Protein AF-A0A9E3ED32-F1 (afdb_monomer)

pLDDT: mean 79.52, std 17.18, range [36.41, 96.62]

Sequence (95 aa):
MSERHASAHRSRRGEGASPQDQLDLFVTIPGDLPTHDQQEMMERPFFSLSKQRRTEAIDYEVQNGATTISVNVTAPPEIGIATIWDCDILIWATS

Radius of gyration: 28.23 Å; Cα contacts (8 Å, |Δi|>4): 78; chains: 1; bounding box: 42×78×63 Å

Foldseek 3Di:
DDDDDDDDPPDPPDPDQDVVNVCVVVDDDDDDDDDDDCVVVVVDDQAAQDPDFAQDWDWDWDDDDPDIDIDIHHDDSVRGGHHVVVVVVVVVVPD

Solvent-accessible surface area (backbone atoms only — not comparable to full-atom values): 6516 Å² total; per-residue (Å²): 140,87,79,90,81,83,87,75,89,75,74,84,72,80,74,76,75,48,77,69,65,58,50,68,77,71,60,77,79,89,70,90,73,82,79,74,53,62,72,82,63,53,70,65,82,83,46,38,88,52,97,59,86,39,58,73,66,47,81,45,75,48,75,58,87,96,41,79,48,76,48,78,44,77,46,58,75,94,74,21,42,56,28,52,71,54,48,56,51,53,52,62,76,71,107

Nearest PDB structures (foldseek):
  1evq-assembly1_A  TM=2.968E-01  e=8.674E-01  Alicyclobacillus acidocaldarius
  7sqr-assembly1_A  TM=3.549E-01  e=4.211E+00  Pseudomonas phage 201phi2-1
  5juo-assembly1_Y  TM=3.283E-01  e=4.211E+00  Saccharomyces cerevisiae
  7sqq-assembly1_A  TM=3.549E-01  e=7.616E+00  Pseudomonas phage 201phi2-1

Structure (mmCIF, N/CA/C/O backbone):
data_AF-A0A9E3ED32-F1
#
_entry.id   AF-A0A9E3ED32-F1
#
loop_
_atom_site.group_PDB
_atom_site.id
_atom_site.type_symbol
_atom_site.label_atom_id
_atom_site.label_alt_id
_atom_site.label_comp_id
_atom_site.label_asym_id
_atom_site.label_entity_id
_atom_site.label_seq_id
_atom_site.pdbx_PDB_ins_code
_atom_site.Cartn_x
_atom_site.Cartn_y
_atom_site.Cartn_z
_atom_site.occupancy
_atom_site.B_iso_or_equiv
_atom_site.auth_seq_id
_atom_site.auth_comp_id
_atom_site.auth_asym_id
_atom_site.auth_atom_id
_atom_site.pdbx_PDB_model_num
ATOM 1 N N . MET A 1 1 ? 22.458 -64.766 -50.632 1.00 38.97 1 MET A N 1
ATOM 2 C CA . MET A 1 1 ? 23.296 -65.175 -49.482 1.00 38.97 1 MET A CA 1
ATOM 3 C C . MET A 1 1 ? 24.082 -63.935 -49.136 1.00 38.97 1 MET A C 1
ATOM 5 O O . MET A 1 1 ? 24.740 -63.438 -50.031 1.00 38.97 1 MET A O 1
ATOM 9 N N . SER A 1 2 ? 23.969 -63.240 -48.020 1.00 39.72 2 SER A N 1
ATOM 10 C CA . SER A 1 2 ? 23.789 -63.541 -46.594 1.00 39.72 2 SER A CA 1
ATOM 11 C C . SER A 1 2 ? 24.039 -62.154 -45.954 1.00 39.72 2 SER A C 1
ATOM 13 O O . SER A 1 2 ? 24.786 -61.373 -46.527 1.00 39.72 2 SER A O 1
ATOM 15 N N . GLU A 1 3 ? 23.528 -61.678 -44.835 1.00 36.41 3 GLU A N 1
ATOM 16 C CA . GLU A 1 3 ? 22.730 -62.177 -43.736 1.00 36.41 3 GLU A CA 1
ATOM 17 C C . GLU A 1 3 ? 22.239 -60.919 -42.999 1.00 36.41 3 GLU A C 1
ATOM 19 O O . GLU A 1 3 ? 22.854 -59.853 -43.042 1.00 36.41 3 GLU A O 1
ATOM 24 N N . ARG A 1 4 ? 21.090 -61.049 -42.345 1.00 53.97 4 ARG A N 1
ATOM 25 C CA . ARG A 1 4 ? 20.501 -60.051 -41.453 1.00 53.97 4 ARG A CA 1
ATOM 26 C C . ARG A 1 4 ? 21.430 -59.832 -40.262 1.00 53.97 4 ARG A C 1
ATOM 28 O O . ARG A 1 4 ? 21.836 -60.819 -39.673 1.00 53.97 4 ARG A O 1
ATOM 3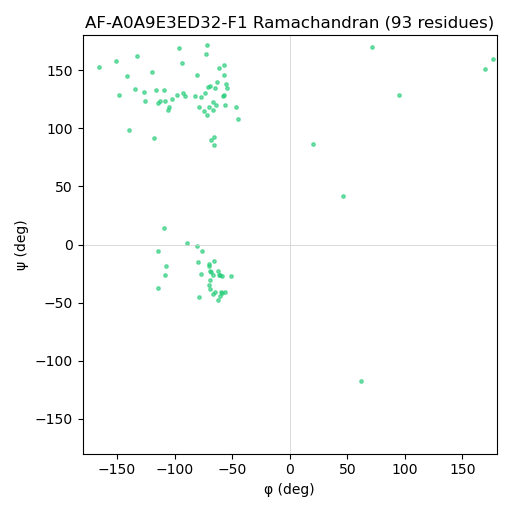5 N N . HIS A 1 5 ? 21.604 -58.599 -39.796 1.00 37.50 5 HIS A N 1
ATOM 36 C CA . HIS A 1 5 ? 21.816 -58.367 -38.366 1.00 37.50 5 HIS A CA 1
ATOM 37 C C . HIS A 1 5 ? 21.045 -57.121 -37.927 1.00 37.50 5 HIS A C 1
ATOM 39 O O . HIS A 1 5 ? 21.433 -55.980 -38.155 1.00 37.50 5 HIS A O 1
ATOM 45 N N . ALA A 1 6 ? 19.878 -57.393 -37.348 1.00 46.41 6 ALA A N 1
ATOM 46 C CA . ALA A 1 6 ? 19.152 -56.474 -36.495 1.00 46.41 6 ALA A CA 1
ATOM 47 C C . ALA A 1 6 ? 19.868 -56.336 -35.137 1.00 46.41 6 ALA A C 1
ATOM 49 O O . ALA A 1 6 ? 20.715 -57.159 -34.790 1.00 46.41 6 ALA A O 1
ATOM 50 N N . SER A 1 7 ? 19.384 -55.379 -34.339 1.00 36.91 7 SER A N 1
ATOM 51 C CA . SER A 1 7 ? 19.685 -55.131 -32.918 1.00 36.91 7 SER A CA 1
ATOM 52 C C . SER A 1 7 ? 20.790 -54.084 -32.693 1.00 36.91 7 SER A C 1
ATOM 54 O O . SER A 1 7 ? 21.856 -54.166 -33.278 1.00 36.91 7 SER A O 1
ATOM 56 N N . ALA A 1 8 ? 20.620 -53.047 -31.874 1.00 40.53 8 ALA A N 1
ATOM 57 C CA . ALA A 1 8 ? 19.702 -52.894 -30.757 1.00 40.53 8 ALA A CA 1
ATOM 58 C C . ALA A 1 8 ? 19.277 -51.427 -30.606 1.00 40.53 8 ALA A C 1
ATOM 60 O O . ALA A 1 8 ? 20.111 -50.534 -30.463 1.00 40.53 8 ALA A O 1
ATOM 61 N N . HIS A 1 9 ? 17.967 -51.190 -30.542 1.00 42.25 9 HIS A N 1
ATOM 62 C CA . HIS A 1 9 ? 17.426 -50.019 -29.866 1.00 42.25 9 HIS A CA 1
ATOM 63 C C . HIS A 1 9 ? 17.747 -50.195 -28.375 1.00 42.25 9 HIS A C 1
ATOM 65 O O . HIS A 1 9 ? 17.040 -50.896 -27.648 1.00 42.25 9 HIS A O 1
ATOM 71 N N . ARG A 1 10 ? 18.891 -49.656 -27.937 1.00 48.91 10 ARG A N 1
ATOM 72 C CA . ARG A 1 10 ? 19.286 -49.648 -26.528 1.00 48.91 10 ARG A CA 1
ATOM 73 C C . ARG A 1 10 ? 18.338 -48.705 -25.796 1.00 48.91 10 ARG A C 1
ATOM 75 O O . ARG A 1 10 ? 18.586 -47.511 -25.689 1.00 48.91 10 ARG A O 1
ATOM 82 N N . SER A 1 11 ? 17.245 -49.281 -25.308 1.00 45.88 11 SER A N 1
ATOM 83 C CA . SER A 1 11 ? 16.417 -48.732 -24.242 1.00 45.88 11 SER A CA 1
ATOM 84 C C . SER A 1 11 ? 17.343 -48.221 -23.137 1.00 45.88 11 SER A C 1
ATOM 86 O O . SER A 1 11 ? 17.950 -49.026 -22.426 1.00 45.88 11 SER A O 1
ATOM 88 N N . ARG A 1 12 ? 17.467 -46.895 -22.994 1.00 53.12 12 ARG A N 1
ATOM 89 C CA . ARG A 1 12 ? 18.045 -46.266 -21.800 1.00 53.12 12 ARG A CA 1
ATOM 90 C C . ARG A 1 12 ? 17.104 -46.566 -20.632 1.00 53.12 12 ARG A C 1
ATOM 92 O O . ARG A 1 12 ? 16.163 -45.832 -20.363 1.00 53.12 12 ARG A O 1
ATOM 99 N N . ARG A 1 13 ? 17.298 -47.729 -20.006 1.00 47.75 13 ARG A N 1
ATOM 100 C CA . ARG A 1 13 ? 16.692 -48.073 -18.719 1.00 47.75 13 ARG A CA 1
ATOM 101 C C . ARG A 1 13 ? 17.357 -47.210 -17.653 1.00 47.75 13 ARG A C 1
ATOM 103 O O . ARG A 1 13 ? 18.557 -47.343 -17.459 1.00 47.75 13 ARG A O 1
ATOM 110 N N . GLY A 1 14 ? 16.535 -46.381 -17.012 1.00 52.06 14 GLY A N 1
ATOM 111 C CA . GLY A 1 14 ? 16.709 -45.755 -15.700 1.00 52.06 14 GLY A CA 1
ATOM 112 C C . GLY A 1 14 ? 18.128 -45.679 -15.147 1.00 52.06 14 GLY A C 1
ATOM 113 O O . GLY A 1 14 ? 18.512 -46.513 -14.332 1.00 52.06 14 GLY A O 1
ATOM 114 N N . GLU A 1 15 ? 18.851 -44.628 -15.515 1.00 53.22 15 GLU A N 1
ATOM 115 C CA . GLU A 1 15 ? 19.787 -44.004 -14.584 1.00 53.22 15 GLU A CA 1
ATOM 116 C C . GLU A 1 15 ? 18.929 -43.139 -13.661 1.00 53.22 15 GLU A C 1
ATOM 118 O O . GLU A 1 15 ? 18.170 -42.289 -14.127 1.00 53.22 15 GLU A O 1
ATOM 123 N N . GLY A 1 16 ? 18.940 -43.444 -12.361 1.00 59.47 16 GLY A N 1
ATOM 124 C CA . GLY A 1 16 ? 18.288 -42.593 -11.374 1.00 59.47 16 GLY A CA 1
ATOM 125 C C . GLY A 1 16 ? 18.884 -41.201 -11.506 1.00 59.47 16 GLY A C 1
ATOM 126 O O . GLY A 1 16 ? 20.101 -41.071 -11.400 1.00 59.47 16 GLY A O 1
ATOM 127 N N . ALA A 1 17 ? 18.036 -40.213 -11.802 1.00 64.25 17 ALA A N 1
ATOM 128 C CA . ALA A 1 17 ? 18.447 -38.828 -11.966 1.00 64.25 17 ALA A CA 1
ATOM 129 C C . ALA A 1 17 ? 19.357 -38.452 -10.795 1.00 64.25 17 ALA A C 1
ATOM 131 O O . ALA A 1 17 ? 18.959 -38.551 -9.628 1.00 64.25 17 ALA A O 1
ATOM 132 N N . SER A 1 18 ? 20.603 -38.098 -11.106 1.00 73.06 18 SER A N 1
ATOM 133 C CA . SER A 1 18 ? 21.485 -37.549 -10.091 1.00 73.06 18 SER A CA 1
ATOM 134 C C . SER A 1 18 ? 20.847 -36.250 -9.586 1.00 73.06 18 SER A C 1
ATOM 136 O O . SER A 1 18 ? 20.129 -35.587 -10.340 1.00 73.06 18 SER A O 1
ATOM 138 N N . PRO A 1 19 ? 21.086 -35.829 -8.334 1.00 70.50 19 PRO A N 1
ATOM 139 C CA . PRO A 1 19 ? 20.588 -34.541 -7.858 1.00 70.50 19 PRO A CA 1
ATOM 140 C C . PRO A 1 19 ? 20.950 -33.380 -8.796 1.00 70.50 19 PRO A C 1
ATOM 142 O O . PRO A 1 19 ? 20.204 -32.414 -8.861 1.00 70.50 19 PRO A O 1
ATOM 145 N N . GLN A 1 20 ? 22.051 -33.493 -9.554 1.00 73.38 20 GLN A N 1
ATOM 146 C CA . GLN A 1 20 ? 22.464 -32.519 -10.566 1.00 73.38 20 GLN A CA 1
ATOM 147 C C . GLN A 1 20 ? 21.537 -32.485 -11.791 1.00 73.38 20 GLN A C 1
ATOM 149 O O . GLN A 1 20 ? 21.227 -31.394 -12.258 1.00 73.38 20 GLN A O 1
ATOM 154 N N . ASP A 1 21 ? 21.028 -33.629 -12.258 1.00 75.25 21 ASP A N 1
ATOM 155 C CA . ASP A 1 21 ? 20.073 -33.686 -13.379 1.00 75.25 21 ASP A CA 1
ATOM 156 C C . ASP A 1 21 ? 18.718 -33.050 -13.015 1.00 75.25 21 ASP A C 1
ATOM 158 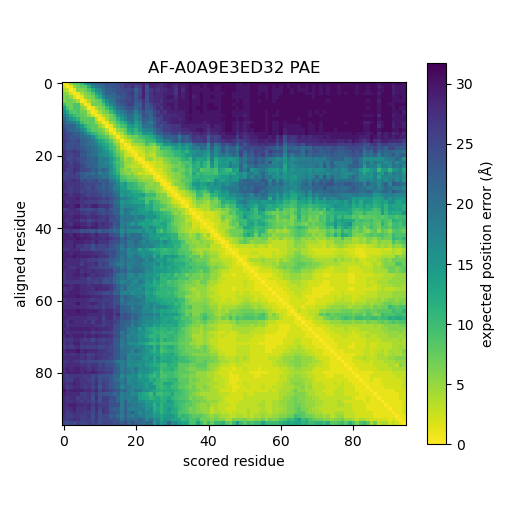O O . ASP A 1 21 ? 18.002 -32.552 -13.878 1.00 75.25 21 ASP A O 1
ATOM 162 N N . GLN A 1 22 ? 18.357 -33.031 -11.725 1.00 82.12 22 GLN A N 1
ATOM 163 C CA . GLN A 1 22 ? 17.141 -32.371 -11.237 1.00 82.12 22 GLN A CA 1
ATOM 164 C C . GLN A 1 22 ? 17.290 -30.842 -11.155 1.00 82.12 22 GLN A C 1
ATOM 166 O O . GLN A 1 22 ? 16.292 -30.127 -11.241 1.00 82.12 22 GLN A O 1
ATOM 171 N N . LEU A 1 23 ? 18.516 -30.324 -11.005 1.00 81.00 23 LEU A N 1
ATOM 172 C CA . LEU A 1 23 ? 18.768 -28.879 -10.952 1.00 81.00 23 LEU A CA 1
ATOM 173 C C . LEU A 1 23 ? 18.531 -28.190 -12.299 1.00 81.00 23 LEU A C 1
ATOM 175 O O . LEU A 1 23 ? 18.218 -27.002 -12.319 1.00 81.00 23 LEU A O 1
ATOM 179 N N . ASP A 1 24 ? 18.594 -28.943 -13.398 1.00 79.12 24 ASP A N 1
ATOM 180 C CA . ASP A 1 24 ? 18.297 -28.454 -14.749 1.00 79.12 24 ASP A CA 1
ATOM 181 C C . ASP A 1 24 ? 16.815 -28.051 -14.916 1.00 79.12 24 ASP A C 1
ATOM 183 O O . ASP A 1 24 ? 16.454 -27.332 -15.840 1.00 79.12 24 ASP A O 1
ATOM 187 N N . LEU A 1 25 ? 15.937 -28.445 -13.982 1.00 80.12 25 LEU A N 1
ATOM 188 C CA . LEU A 1 25 ? 14.540 -27.987 -13.913 1.00 80.12 25 LEU A CA 1
ATOM 189 C C . LEU A 1 25 ? 14.386 -26.590 -13.287 1.00 80.12 25 LEU A C 1
ATOM 191 O O . LEU A 1 25 ? 13.316 -25.993 -13.391 1.00 80.12 25 LEU A O 1
ATOM 195 N N . PHE A 1 26 ? 15.424 -26.081 -12.619 1.00 84.00 26 PHE A N 1
ATOM 196 C CA . PHE A 1 26 ? 15.422 -24.783 -11.932 1.00 84.00 26 PHE A CA 1
ATOM 197 C C . PHE A 1 26 ? 16.286 -23.739 -12.646 1.00 84.00 26 PHE A C 1
ATOM 199 O O . PHE A 1 26 ? 16.601 -22.695 -12.072 1.00 84.00 26 PHE A O 1
ATOM 206 N N . VAL A 1 27 ? 16.682 -24.003 -13.893 1.00 81.12 27 VAL A N 1
ATOM 207 C CA . VAL A 1 27 ? 17.395 -23.015 -14.702 1.00 81.12 27 VAL A CA 1
ATOM 208 C C . VAL A 1 27 ? 16.406 -21.981 -15.228 1.00 81.12 27 VAL A C 1
ATOM 210 O O . VAL A 1 27 ? 15.384 -22.306 -15.835 1.00 81.12 27 VAL A O 1
ATOM 213 N N . THR A 1 28 ? 16.701 -20.708 -14.983 1.00 80.06 28 THR A N 1
ATOM 214 C CA . THR A 1 28 ? 15.927 -19.609 -15.557 1.00 80.06 28 THR A CA 1
ATOM 215 C C . THR A 1 28 ? 16.099 -19.615 -17.071 1.00 80.06 28 THR A C 1
ATOM 217 O O . THR A 1 28 ? 17.220 -19.724 -17.570 1.00 80.06 28 THR A O 1
ATOM 220 N N . ILE A 1 29 ? 15.000 -19.460 -17.809 1.00 79.38 29 ILE A N 1
ATOM 221 C CA . ILE A 1 29 ? 15.055 -19.268 -19.259 1.00 79.38 29 ILE A CA 1
ATOM 222 C C . ILE A 1 29 ? 15.782 -17.938 -19.522 1.00 79.38 29 ILE A C 1
ATOM 224 O O . ILE A 1 29 ? 15.306 -16.900 -19.057 1.00 79.38 29 ILE A O 1
ATOM 228 N N . PRO A 1 30 ? 16.919 -17.924 -20.241 1.00 76.75 30 PRO A N 1
ATOM 229 C CA . PRO A 1 30 ? 17.585 -16.679 -20.595 1.00 76.75 30 PRO A CA 1
ATOM 230 C C . PRO A 1 30 ? 16.692 -15.893 -21.560 1.00 76.75 30 PRO A C 1
ATOM 232 O O . PRO A 1 30 ? 16.338 -16.395 -22.627 1.00 76.75 30 PRO A O 1
ATOM 235 N N . GLY A 1 31 ? 16.329 -14.667 -21.198 1.00 78.88 31 GLY A N 1
ATOM 236 C CA . GLY A 1 31 ? 15.482 -13.814 -22.023 1.00 78.88 31 GLY A CA 1
ATOM 237 C C . GLY A 1 31 ? 15.156 -12.496 -21.336 1.00 78.88 31 GLY A C 1
ATOM 238 O O . GLY A 1 31 ? 15.284 -12.374 -20.119 1.00 78.88 31 GLY A O 1
ATOM 239 N N . ASP A 1 32 ? 14.757 -11.511 -22.135 1.00 77.56 32 ASP A N 1
ATOM 240 C CA . ASP A 1 32 ? 14.182 -10.269 -21.628 1.00 77.56 32 ASP A CA 1
ATOM 241 C C . ASP A 1 32 ? 12.780 -10.584 -21.092 1.00 77.56 32 ASP A C 1
ATOM 243 O O . ASP A 1 32 ? 11.898 -10.991 -21.854 1.00 77.56 32 ASP A O 1
ATOM 247 N N . LEU A 1 33 ? 12.595 -10.499 -19.772 1.00 74.94 33 LEU A N 1
ATOM 248 C CA . LEU A 1 33 ? 11.267 -10.616 -19.183 1.00 74.94 33 LEU A CA 1
ATOM 249 C C . LEU A 1 33 ? 10.590 -9.250 -19.288 1.00 74.94 33 LEU A C 1
ATOM 251 O O . LEU A 1 33 ? 11.175 -8.265 -18.834 1.00 74.94 33 LEU A O 1
ATOM 255 N N . PRO A 1 34 ? 9.368 -9.168 -19.839 1.00 74.56 34 PRO A N 1
ATOM 256 C CA . PRO A 1 34 ? 8.640 -7.913 -19.836 1.00 74.56 34 PRO A CA 1
ATOM 257 C C . PRO A 1 34 ? 8.473 -7.442 -18.388 1.00 74.56 34 PRO A C 1
ATOM 259 O O . PRO A 1 34 ? 8.014 -8.195 -17.528 1.00 74.56 34 PRO A O 1
ATOM 262 N N . THR A 1 35 ? 8.859 -6.198 -18.106 1.00 78.62 35 THR A N 1
ATOM 263 C CA . THR A 1 35 ? 8.510 -5.558 -16.839 1.00 78.62 35 THR A CA 1
ATOM 264 C C . THR A 1 35 ? 7.003 -5.362 -16.827 1.00 78.62 35 THR A C 1
ATOM 266 O O . THR A 1 35 ? 6.477 -4.635 -17.673 1.00 78.62 35 THR A O 1
ATOM 269 N N . HIS A 1 36 ? 6.323 -6.028 -15.897 1.00 78.06 36 HIS A N 1
ATOM 270 C CA . HIS A 1 36 ? 4.910 -5.783 -15.646 1.00 78.06 36 HIS A CA 1
ATOM 271 C C . HIS A 1 36 ? 4.699 -4.309 -15.297 1.00 78.06 36 HIS A C 1
ATOM 273 O O . HIS A 1 36 ? 5.573 -3.667 -14.706 1.00 78.06 36 HIS A O 1
ATOM 279 N N . ASP A 1 37 ? 3.562 -3.757 -15.711 1.00 75.69 37 ASP A N 1
ATOM 280 C CA . ASP A 1 37 ? 3.249 -2.382 -15.361 1.00 75.69 37 ASP A CA 1
ATOM 281 C C . ASP A 1 37 ? 2.865 -2.266 -13.873 1.00 75.69 37 ASP A C 1
ATOM 283 O O . ASP A 1 37 ? 2.562 -3.245 -13.184 1.00 75.69 37 ASP A O 1
ATOM 287 N N . GLN A 1 38 ? 2.887 -1.038 -13.354 1.00 70.06 38 GLN A N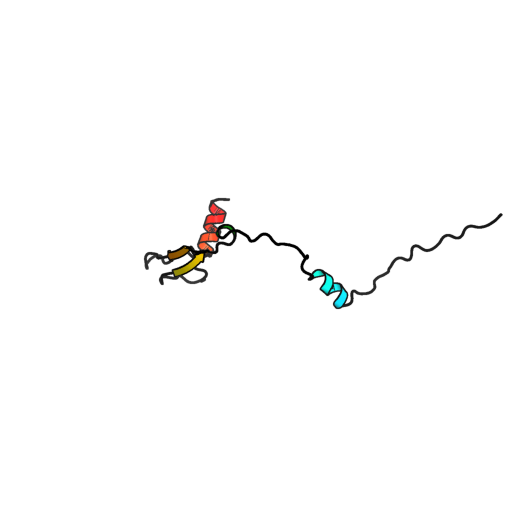 1
ATOM 288 C CA . GLN A 1 38 ? 2.637 -0.777 -11.931 1.00 70.06 38 GLN A CA 1
ATOM 289 C C . GLN A 1 38 ? 1.240 -1.224 -11.477 1.00 70.06 38 GLN A C 1
ATOM 291 O O . GLN A 1 38 ? 1.015 -1.465 -10.288 1.00 70.06 38 GLN A O 1
ATOM 296 N N . GLN A 1 39 ? 0.285 -1.268 -12.411 1.00 69.50 39 GLN A N 1
ATOM 297 C CA . GLN A 1 39 ? -1.098 -1.624 -12.135 1.00 69.50 39 GLN A CA 1
ATOM 298 C C . GLN A 1 39 ? -1.241 -3.142 -12.003 1.00 69.50 39 GLN A C 1
ATOM 300 O O . GLN A 1 39 ? -1.848 -3.598 -11.034 1.00 69.50 39 GLN A O 1
ATOM 305 N N . GLU A 1 40 ? -0.641 -3.913 -12.913 1.00 71.19 40 GLU A N 1
ATOM 306 C CA . GLU A 1 40 ? -0.566 -5.374 -12.833 1.00 71.19 40 GLU A CA 1
ATOM 307 C C . GLU A 1 40 ? 0.156 -5.831 -11.567 1.00 71.19 40 GLU A C 1
ATOM 309 O O . GLU A 1 40 ? -0.289 -6.764 -10.900 1.00 71.19 40 GLU A O 1
ATOM 314 N N . MET A 1 41 ? 1.242 -5.151 -11.199 1.00 75.31 41 MET A N 1
ATOM 315 C CA . MET A 1 41 ? 2.007 -5.488 -9.998 1.00 75.31 41 MET A CA 1
ATOM 316 C C . MET A 1 41 ? 1.334 -5.043 -8.691 1.00 75.31 41 MET A C 1
ATOM 318 O O . MET A 1 41 ? 1.842 -5.363 -7.616 1.00 75.31 41 MET A O 1
ATOM 322 N N . MET A 1 42 ? 0.215 -4.307 -8.755 1.00 73.69 42 MET A N 1
ATOM 323 C CA . MET A 1 42 ? -0.394 -3.643 -7.595 1.00 73.69 42 MET A CA 1
ATOM 324 C C . MET A 1 42 ? 0.653 -2.887 -6.753 1.00 73.69 42 MET A C 1
ATOM 326 O O . MET A 1 42 ? 0.637 -2.931 -5.524 1.00 73.69 42 MET A O 1
ATOM 330 N N . GLU A 1 43 ? 1.583 -2.187 -7.416 1.00 77.69 43 GLU A N 1
ATOM 331 C CA . GLU A 1 43 ? 2.742 -1.550 -6.763 1.00 77.69 43 GLU A CA 1
ATOM 332 C C . GLU A 1 43 ? 2.349 -0.472 -5.750 1.00 77.69 43 GLU A C 1
ATOM 334 O O . GLU A 1 43 ? 3.124 -0.133 -4.854 1.00 77.69 43 GLU A O 1
ATOM 339 N N . ARG A 1 44 ? 1.144 0.086 -5.895 1.00 84.38 44 ARG A N 1
ATOM 340 C CA . ARG A 1 44 ? 0.630 1.132 -5.016 1.00 84.38 44 ARG A CA 1
ATOM 341 C C . ARG A 1 44 ? -0.281 0.516 -3.958 1.00 84.38 44 ARG A C 1
ATOM 343 O O . ARG A 1 44 ? -1.221 -0.202 -4.306 1.00 84.38 44 ARG A O 1
ATOM 350 N N . PRO A 1 45 ? -0.057 0.816 -2.671 1.00 84.38 45 PRO A N 1
ATOM 351 C CA . PRO A 1 45 ? -0.858 0.239 -1.609 1.00 84.38 45 PRO A CA 1
ATOM 352 C C . PRO A 1 45 ? -2.241 0.894 -1.581 1.00 84.38 45 PRO A C 1
ATOM 354 O O . PRO A 1 45 ? -2.360 2.078 -1.287 1.00 84.38 45 PRO A O 1
ATOM 357 N N . PHE A 1 46 ? -3.286 0.114 -1.859 1.00 86.88 46 PHE A N 1
ATOM 358 C CA . PHE A 1 46 ? -4.690 0.502 -1.642 1.00 86.88 46 PHE A CA 1
ATOM 359 C C . PHE A 1 46 ? -5.324 -0.254 -0.471 1.00 86.88 46 PHE A C 1
ATOM 361 O O . PHE A 1 46 ? -6.239 0.248 0.179 1.00 86.88 46 PHE A O 1
ATOM 368 N N . PHE A 1 47 ? -4.797 -1.444 -0.181 1.00 90.69 47 PHE A N 1
ATOM 369 C CA . PHE A 1 47 ? -5.257 -2.327 0.879 1.00 90.69 47 PHE A CA 1
ATOM 370 C C . PHE A 1 47 ? -4.141 -2.576 1.890 1.00 90.69 47 PHE A C 1
ATOM 372 O O . PHE A 1 47 ? -2.957 -2.627 1.552 1.00 90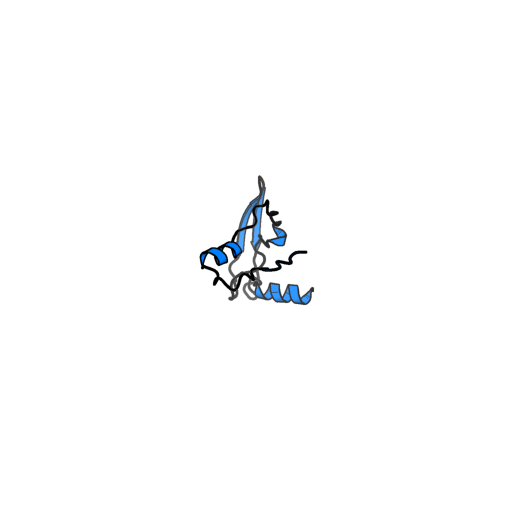.69 47 PHE A O 1
ATOM 379 N N . SER A 1 48 ? -4.515 -2.774 3.148 1.00 91.19 48 SER A N 1
ATOM 380 C CA . SER A 1 48 ? -3.593 -3.212 4.182 1.00 91.19 48 SER A CA 1
ATOM 381 C C . SER A 1 48 ? -3.238 -4.690 4.005 1.00 91.19 48 SER A C 1
ATOM 383 O O . SER A 1 48 ? -4.114 -5.548 3.905 1.00 91.19 48 SER A O 1
ATOM 385 N N . LEU A 1 49 ? -1.942 -5.005 4.028 1.00 89.31 49 LEU A N 1
ATOM 386 C CA . LEU A 1 49 ? -1.446 -6.386 3.963 1.00 89.31 49 LEU A CA 1
ATOM 387 C C . LEU A 1 49 ? -1.507 -7.118 5.319 1.00 89.31 49 LEU A C 1
ATOM 389 O O . LEU A 1 49 ? -1.126 -8.286 5.414 1.00 89.31 49 LEU A O 1
ATOM 393 N N . SER A 1 50 ? -1.960 -6.460 6.391 1.00 86.25 50 SER A N 1
ATOM 394 C CA . SER A 1 50 ? -2.101 -7.102 7.697 1.00 86.25 50 SER A CA 1
ATOM 395 C C . SER A 1 50 ? -3.384 -7.924 7.790 1.00 86.25 50 SER A C 1
ATOM 397 O O . SER A 1 50 ? -4.438 -7.545 7.293 1.00 86.25 50 SER A O 1
ATOM 399 N N . LYS A 1 51 ? -3.317 -9.038 8.528 1.00 86.19 51 LYS A N 1
ATOM 400 C CA . LYS A 1 51 ? -4.513 -9.813 8.907 1.00 86.19 51 LYS A CA 1
ATOM 401 C C . LYS A 1 51 ? -5.409 -9.078 9.904 1.00 86.19 51 LYS A C 1
ATOM 403 O O . LYS A 1 51 ? -6.579 -9.406 10.039 1.00 86.19 51 LYS A O 1
ATOM 408 N N . GLN A 1 52 ? -4.837 -8.146 10.659 1.00 89.56 52 GLN A N 1
ATOM 409 C CA . GLN A 1 52 ? -5.564 -7.337 11.625 1.00 89.56 52 GLN A CA 1
ATOM 410 C C . GLN A 1 52 ? -6.002 -6.022 10.996 1.00 89.56 52 GLN A C 1
ATOM 412 O O . GLN A 1 52 ? -5.371 -5.531 10.058 1.00 89.56 52 GLN A O 1
ATOM 417 N N . ARG A 1 53 ? -7.056 -5.434 11.567 1.00 90.19 53 ARG A N 1
ATOM 418 C CA . ARG A 1 53 ? -7.498 -4.092 11.208 1.00 90.19 53 ARG A CA 1
ATOM 419 C C . ARG A 1 53 ? -6.355 -3.097 11.409 1.00 90.19 53 ARG A C 1
ATOM 421 O O . ARG A 1 53 ? -5.814 -2.985 12.508 1.00 90.19 53 ARG A O 1
ATOM 428 N N . ARG A 1 54 ? -6.079 -2.311 10.372 1.00 94.12 54 ARG A N 1
ATOM 429 C CA . ARG A 1 54 ? -5.178 -1.162 10.424 1.00 94.12 54 ARG A CA 1
ATOM 430 C C . ARG A 1 54 ? -5.994 0.128 10.499 1.00 94.12 54 ARG A C 1
ATOM 432 O O . ARG A 1 54 ? -6.849 0.361 9.654 1.00 94.12 54 ARG A O 1
ATOM 439 N N . THR A 1 55 ? -5.739 0.964 11.498 1.00 94.94 55 THR A N 1
ATOM 440 C CA . THR A 1 55 ? -6.307 2.326 11.598 1.00 94.94 55 THR A CA 1
ATOM 441 C C . THR A 1 55 ? -5.270 3.409 11.318 1.00 94.94 55 THR A C 1
ATOM 443 O O . THR A 1 55 ? -5.626 4.547 11.043 1.00 94.94 55 THR A O 1
ATOM 446 N N . GLU A 1 56 ? -3.987 3.061 11.397 1.00 95.00 56 GLU A N 1
ATOM 447 C CA . GLU A 1 56 ? -2.882 3.937 11.023 1.00 95.00 56 GLU A CA 1
ATOM 448 C C . GLU A 1 56 ? -2.860 4.142 9.505 1.00 95.00 56 GLU A C 1
ATOM 450 O O . GLU A 1 56 ? -2.992 3.178 8.745 1.00 95.00 56 GLU A O 1
ATOM 455 N N . ALA A 1 57 ? -2.658 5.385 9.067 1.00 95.00 57 ALA A N 1
ATOM 456 C CA . ALA A 1 57 ? -2.553 5.715 7.652 1.00 95.00 57 ALA A CA 1
ATOM 457 C C . ALA A 1 57 ? -1.434 4.918 6.959 1.00 95.00 57 ALA A C 1
ATOM 459 O O . ALA A 1 57 ? -0.476 4.461 7.593 1.00 95.00 57 ALA A O 1
ATOM 460 N N . ILE A 1 58 ? -1.569 4.724 5.651 1.00 93.94 58 ILE A N 1
ATOM 461 C CA . ILE A 1 58 ? -0.469 4.261 4.804 1.00 93.94 58 ILE A CA 1
ATOM 462 C C . ILE A 1 58 ? 0.004 5.466 4.005 1.00 93.94 58 ILE A C 1
ATOM 464 O O . ILE A 1 58 ? -0.749 5.990 3.187 1.00 93.94 58 ILE A O 1
ATOM 468 N N . ASP A 1 59 ? 1.245 5.873 4.246 1.00 94.06 59 ASP A N 1
ATOM 469 C CA . ASP A 1 59 ? 1.940 6.885 3.463 1.00 94.06 59 ASP A CA 1
ATOM 470 C C . ASP A 1 59 ? 2.954 6.184 2.566 1.00 94.06 59 ASP A C 1
ATOM 472 O O . ASP A 1 59 ? 3.856 5.491 3.040 1.00 94.06 59 ASP A O 1
ATOM 476 N N . TYR A 1 60 ? 2.774 6.327 1.260 1.00 91.81 60 TYR A N 1
ATOM 477 C CA . TYR A 1 60 ? 3.629 5.720 0.253 1.00 91.81 60 TYR A CA 1
ATOM 478 C C . TYR A 1 60 ? 4.129 6.789 -0.706 1.00 91.81 60 TYR A C 1
ATOM 480 O O . TYR A 1 60 ? 3.348 7.581 -1.226 1.00 91.81 60 TYR A O 1
ATOM 488 N N . GLU A 1 61 ? 5.430 6.794 -0.964 1.00 92.56 61 GLU A N 1
ATOM 489 C CA . GLU A 1 61 ? 6.055 7.690 -1.925 1.00 92.56 61 GLU A CA 1
ATOM 490 C C . GLU A 1 61 ? 7.027 6.903 -2.798 1.00 92.56 61 GLU A C 1
ATOM 492 O O . GLU A 1 61 ? 7.818 6.099 -2.301 1.00 92.56 61 GLU A O 1
ATOM 497 N N . VAL A 1 62 ? 6.966 7.133 -4.107 1.00 90.38 62 VAL A N 1
ATOM 498 C CA . VAL A 1 62 ? 7.858 6.502 -5.078 1.00 90.38 62 VAL A CA 1
ATOM 499 C C . VAL A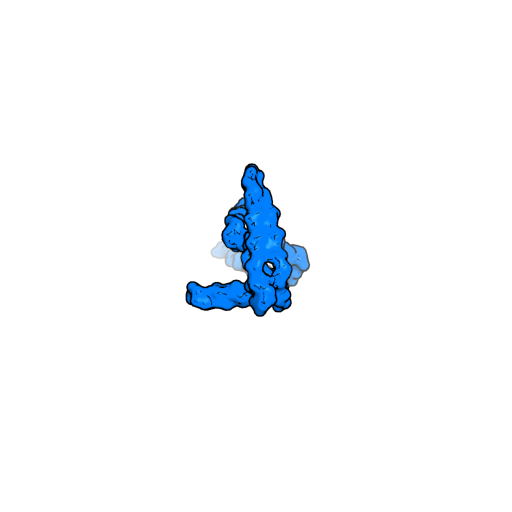 1 62 ? 8.253 7.491 -6.164 1.00 90.38 62 VAL A C 1
ATOM 501 O O . VAL A 1 62 ? 7.459 8.333 -6.587 1.00 90.38 62 VAL A O 1
ATOM 504 N N . GLN A 1 63 ? 9.490 7.381 -6.640 1.00 90.06 63 GLN A N 1
ATOM 505 C CA . GLN A 1 63 ? 9.961 8.124 -7.803 1.00 90.06 63 GLN A CA 1
ATOM 506 C C . GLN A 1 63 ? 9.740 7.312 -9.079 1.00 90.06 63 GLN A C 1
ATOM 508 O O . GLN A 1 63 ? 10.175 6.169 -9.184 1.00 90.06 63 GLN A O 1
ATOM 513 N N . ASN A 1 64 ? 9.092 7.925 -10.063 1.00 84.88 64 ASN A N 1
ATOM 514 C CA . ASN A 1 64 ? 8.924 7.411 -11.413 1.00 84.88 64 ASN A CA 1
ATOM 515 C C . ASN A 1 64 ? 9.601 8.373 -12.399 1.00 84.88 64 ASN A C 1
ATOM 517 O O . ASN A 1 64 ? 9.025 9.378 -12.828 1.00 84.88 64 ASN A O 1
ATOM 521 N N . GLY A 1 65 ? 10.872 8.101 -12.700 1.00 87.19 65 GLY A N 1
ATOM 522 C CA . GLY A 1 65 ? 11.716 8.995 -13.488 1.00 87.19 65 GLY A CA 1
ATOM 523 C C . GLY A 1 65 ? 11.897 10.348 -12.798 1.00 87.19 65 GLY A C 1
ATOM 524 O O . GLY A 1 65 ? 12.449 10.425 -11.706 1.00 87.19 65 GLY A O 1
ATOM 525 N N . ALA A 1 66 ? 11.426 11.420 -13.438 1.00 91.88 66 ALA A N 1
ATOM 526 C CA . ALA A 1 66 ? 11.476 12.779 -12.890 1.00 91.88 66 ALA A CA 1
ATOM 527 C C . ALA A 1 66 ? 10.240 13.155 -12.049 1.00 91.88 66 ALA A C 1
ATOM 529 O O . ALA A 1 66 ? 10.130 14.292 -11.589 1.00 91.88 66 ALA A O 1
ATOM 530 N N . THR A 1 67 ? 9.282 12.241 -11.879 1.00 90.44 67 THR A N 1
ATOM 531 C CA . THR A 1 67 ? 8.026 12.493 -11.166 1.00 90.44 67 THR A CA 1
ATOM 532 C C . THR A 1 67 ? 8.008 11.750 -9.836 1.00 90.44 67 THR A C 1
ATOM 534 O O . THR A 1 67 ? 8.277 10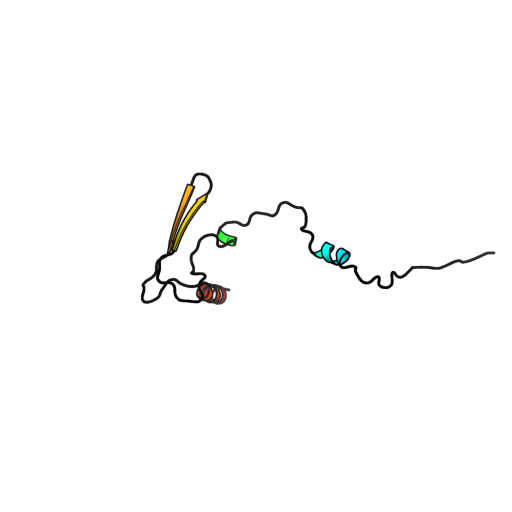.556 -9.793 1.00 90.44 67 THR A O 1
ATOM 537 N N . THR A 1 68 ? 7.632 12.432 -8.757 1.00 91.81 68 THR A N 1
ATOM 538 C CA . THR A 1 68 ? 7.310 11.786 -7.478 1.00 91.81 68 THR A CA 1
ATOM 539 C C . THR A 1 68 ? 5.815 11.503 -7.419 1.00 91.81 68 THR A C 1
ATOM 541 O O . THR A 1 68 ? 5.000 12.388 -7.685 1.00 91.81 68 THR A O 1
ATOM 544 N N . ILE A 1 69 ? 5.453 10.273 -7.069 1.00 89.75 69 ILE A N 1
ATOM 545 C CA . ILE A 1 69 ? 4.078 9.862 -6.796 1.00 89.75 69 ILE A CA 1
ATOM 546 C C . ILE A 1 69 ? 3.958 9.644 -5.294 1.00 89.75 69 ILE A C 1
ATOM 548 O O . ILE A 1 69 ? 4.671 8.812 -4.739 1.00 89.75 69 ILE A O 1
ATOM 552 N N . SER A 1 70 ? 3.019 10.345 -4.667 1.00 92.50 70 SER A N 1
ATOM 553 C CA . SER A 1 70 ? 2.681 10.169 -3.256 1.00 92.50 70 SER A CA 1
ATOM 554 C C . SER A 1 70 ? 1.243 9.662 -3.137 1.00 92.50 70 SER A C 1
ATOM 556 O O . SER A 1 70 ? 0.335 10.183 -3.787 1.00 92.50 70 SER A O 1
ATOM 558 N N . VAL A 1 71 ? 1.034 8.637 -2.315 1.00 91.88 71 VAL A N 1
ATOM 559 C CA . VAL A 1 71 ? -0.261 8.014 -2.029 1.00 91.88 71 VAL A CA 1
ATOM 560 C C . VAL A 1 71 ? -0.457 8.011 -0.520 1.00 91.88 71 VAL A C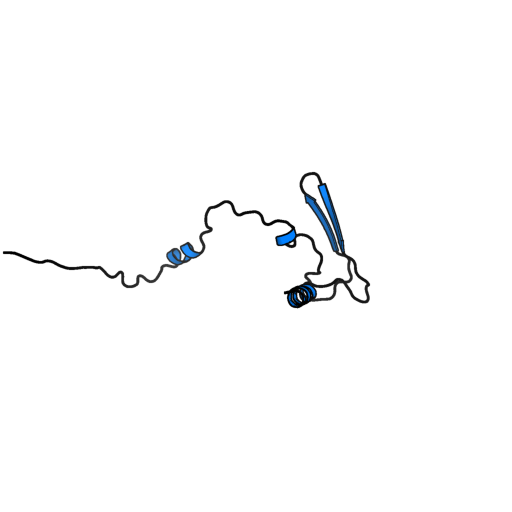 1
ATOM 562 O O . VAL A 1 71 ? 0.360 7.464 0.215 1.00 91.88 71 VAL A O 1
ATOM 565 N N . ASN A 1 72 ? -1.557 8.609 -0.071 1.00 94.62 72 ASN A N 1
ATOM 566 C CA . ASN A 1 72 ? -2.006 8.549 1.313 1.00 94.62 72 ASN A CA 1
ATOM 567 C C . ASN A 1 72 ? -3.314 7.756 1.366 1.00 94.62 72 ASN A C 1
ATOM 569 O O . ASN A 1 72 ? -4.282 8.105 0.687 1.00 94.62 72 ASN A O 1
ATOM 573 N N . VAL A 1 73 ? -3.335 6.691 2.165 1.00 94.25 73 VAL A N 1
ATOM 574 C CA . VAL A 1 73 ? -4.527 5.868 2.390 1.00 94.25 73 VAL A CA 1
ATOM 575 C C . VAL A 1 73 ? -4.954 6.001 3.838 1.00 94.25 73 VAL A C 1
ATOM 577 O O . VAL A 1 73 ? -4.202 5.684 4.762 1.00 94.25 73 VAL A O 1
ATOM 580 N N . THR A 1 74 ? -6.189 6.448 4.030 1.00 95.25 74 THR A N 1
ATOM 581 C CA . THR A 1 74 ? -6.817 6.623 5.338 1.00 95.25 74 THR A CA 1
ATOM 582 C C . THR A 1 74 ? -8.215 6.025 5.332 1.00 95.25 74 THR A C 1
ATOM 584 O O . THR A 1 74 ? -8.804 5.770 4.282 1.00 95.25 74 THR A O 1
ATOM 587 N N . ALA A 1 75 ? -8.745 5.778 6.525 1.00 95.06 75 ALA A N 1
ATOM 588 C CA . ALA A 1 75 ? -10.101 5.296 6.713 1.00 95.06 75 ALA A CA 1
ATOM 589 C C . ALA A 1 75 ? -10.648 5.775 8.065 1.00 95.06 75 ALA A C 1
ATOM 591 O O . ALA A 1 75 ? -9.856 6.068 8.969 1.00 95.06 75 ALA A O 1
ATOM 592 N N . PRO A 1 76 ? -11.982 5.823 8.240 1.00 96.12 76 PRO A N 1
ATOM 593 C CA . PRO A 1 76 ? -12.584 6.078 9.543 1.00 96.12 76 PRO A CA 1
ATOM 594 C C . PRO A 1 76 ? -12.069 5.074 10.586 1.00 96.12 76 PRO A C 1
ATOM 596 O O . PRO A 1 76 ? -12.029 3.875 10.291 1.00 96.12 76 PRO A O 1
ATOM 599 N N . PRO A 1 77 ? -11.687 5.502 11.801 1.00 93.19 77 PRO A N 1
ATOM 600 C CA . PRO A 1 77 ? -11.123 4.606 12.813 1.00 93.19 77 PRO A CA 1
ATOM 601 C C . PRO A 1 77 ? -12.095 3.490 13.239 1.00 93.19 77 PRO A C 1
ATOM 603 O O . PRO A 1 77 ? -11.666 2.390 13.601 1.00 93.19 77 PRO A O 1
ATOM 606 N N . GLU A 1 78 ? -13.406 3.726 13.124 1.00 95.38 78 GLU A N 1
ATOM 607 C CA . GLU A 1 78 ? -14.476 2.760 13.396 1.00 95.38 78 GLU A CA 1
ATOM 608 C C . GLU A 1 78 ? -14.541 1.634 12.360 1.00 95.38 78 GLU A C 1
ATOM 610 O O . GLU A 1 78 ? -15.083 0.567 12.665 1.00 95.38 78 GLU A O 1
ATOM 615 N N . ILE A 1 79 ? -13.948 1.814 11.176 1.00 93.75 79 ILE A N 1
ATOM 616 C CA . ILE A 1 79 ? -13.945 0.837 10.072 1.00 93.75 79 ILE A CA 1
ATOM 617 C C . ILE A 1 79 ? -12.531 0.301 9.793 1.00 93.75 79 ILE A C 1
ATOM 619 O O . ILE A 1 79 ? -12.357 -0.900 9.578 1.00 93.75 79 ILE A O 1
ATOM 623 N N . GLY A 1 80 ? -11.512 1.152 9.903 1.00 94.44 80 GLY A N 1
ATOM 624 C CA . GLY A 1 80 ? -10.142 0.838 9.515 1.00 94.44 80 GLY A CA 1
ATOM 625 C C . GLY A 1 80 ? -9.962 0.744 7.999 1.00 94.44 80 GLY A C 1
ATOM 626 O O . GLY A 1 80 ? -10.918 0.778 7.227 1.00 94.44 80 GLY A O 1
ATOM 627 N N . ILE A 1 81 ? -8.705 0.671 7.575 1.00 96.00 81 ILE A N 1
ATOM 628 C CA . ILE A 1 81 ? -8.327 0.532 6.170 1.00 96.00 81 ILE A CA 1
ATOM 629 C C . ILE A 1 81 ? -8.701 -0.876 5.704 1.00 96.00 81 ILE A C 1
ATOM 631 O O . ILE A 1 81 ? -8.430 -1.851 6.411 1.00 96.00 81 ILE A O 1
ATOM 635 N N . ALA A 1 82 ? -9.297 -0.968 4.512 1.00 94.38 82 ALA A N 1
ATOM 636 C CA . ALA A 1 82 ? -9.611 -2.239 3.871 1.00 94.38 82 ALA A CA 1
ATOM 637 C C . ALA A 1 82 ? -8.344 -3.096 3.735 1.00 94.38 82 ALA A C 1
ATOM 639 O O . ALA A 1 82 ? -7.266 -2.601 3.412 1.00 94.38 82 ALA A O 1
ATOM 640 N N . THR A 1 83 ? -8.463 -4.383 4.009 1.00 93.56 83 THR A N 1
ATOM 641 C CA . THR A 1 83 ? -7.374 -5.358 3.993 1.00 93.56 83 THR A CA 1
ATOM 642 C C . THR A 1 83 ? -7.321 -6.114 2.670 1.00 93.56 83 THR A C 1
ATOM 644 O O . THR A 1 83 ? -8.247 -6.062 1.864 1.00 93.56 83 THR A O 1
ATOM 647 N N . ILE A 1 84 ? -6.244 -6.868 2.451 1.00 91.38 84 ILE A N 1
ATOM 648 C CA . ILE A 1 84 ? -6.118 -7.736 1.274 1.00 91.38 84 ILE A CA 1
ATOM 649 C C . ILE A 1 84 ? -7.242 -8.786 1.184 1.00 91.38 84 ILE A C 1
ATOM 651 O O . ILE A 1 84 ? -7.645 -9.160 0.093 1.00 91.38 84 ILE A O 1
ATOM 655 N N . TRP A 1 85 ? -7.827 -9.183 2.315 1.00 91.94 85 TRP A N 1
ATOM 656 C CA . TRP A 1 85 ? -8.969 -10.102 2.350 1.00 91.94 85 TRP A CA 1
ATOM 657 C C . TRP A 1 85 ? -10.248 -9.477 1.794 1.00 91.94 85 TRP A C 1
ATOM 659 O O . TRP A 1 85 ? -11.079 -10.172 1.217 1.00 91.94 85 TRP A O 1
ATOM 669 N N . ASP A 1 86 ? -10.402 -8.160 1.943 1.00 92.06 86 ASP A N 1
ATOM 670 C CA . ASP A 1 86 ? -11.505 -7.432 1.322 1.00 92.06 86 ASP A CA 1
ATOM 671 C C . ASP A 1 86 ? -11.310 -7.380 -0.202 1.00 92.06 86 ASP A C 1
ATOM 673 O O . ASP A 1 86 ? -12.279 -7.500 -0.949 1.00 92.06 86 ASP A O 1
ATOM 677 N N . CYS A 1 87 ? -10.058 -7.278 -0.671 1.00 90.75 87 CYS A N 1
ATOM 678 C CA . CYS A 1 87 ? -9.727 -7.340 -2.097 1.00 90.75 87 CYS A CA 1
ATOM 679 C C . CYS A 1 87 ? -10.147 -8.682 -2.720 1.00 90.75 87 CYS A C 1
ATOM 681 O O . CYS A 1 87 ? -10.789 -8.683 -3.769 1.00 90.75 87 CYS A O 1
ATOM 683 N N . ASP A 1 88 ? -9.886 -9.807 -2.044 1.00 91.31 88 ASP A N 1
ATOM 684 C CA . ASP A 1 88 ? -10.319 -11.135 -2.509 1.00 91.31 88 ASP A CA 1
ATOM 685 C C . ASP A 1 88 ? -11.843 -11.198 -2.720 1.00 91.31 88 ASP A C 1
ATOM 687 O O . ASP A 1 88 ? -12.325 -11.739 -3.718 1.00 91.31 88 ASP A O 1
ATOM 691 N N . ILE A 1 89 ? -12.614 -10.591 -1.808 1.00 92.81 89 ILE A N 1
ATOM 692 C CA . ILE A 1 89 ? -14.077 -10.507 -1.916 1.00 92.81 89 ILE A CA 1
ATOM 693 C C . ILE A 1 89 ? -14.490 -9.628 -3.103 1.00 92.81 89 ILE A C 1
ATOM 695 O O . ILE A 1 89 ? -15.417 -9.987 -3.828 1.00 92.81 89 ILE A O 1
ATOM 699 N N . LEU A 1 90 ? -13.828 -8.486 -3.318 1.00 90.94 90 LEU A N 1
ATOM 700 C CA . LEU A 1 90 ? -14.134 -7.579 -4.431 1.00 90.94 90 LEU A CA 1
ATOM 701 C C . LEU A 1 90 ? -13.851 -8.221 -5.793 1.00 90.94 90 LEU A C 1
ATOM 703 O O . LEU A 1 90 ? -14.657 -8.079 -6.714 1.00 90.94 90 LEU A O 1
ATOM 707 N N . ILE A 1 91 ? -12.740 -8.951 -5.914 1.00 89.44 91 ILE A N 1
ATOM 708 C CA . ILE A 1 91 ? -12.405 -9.707 -7.127 1.00 89.44 91 ILE A CA 1
ATOM 709 C C . ILE A 1 91 ? -13.477 -10.769 -7.378 1.00 89.44 91 ILE A C 1
ATOM 711 O O . ILE A 1 91 ? -14.017 -10.841 -8.478 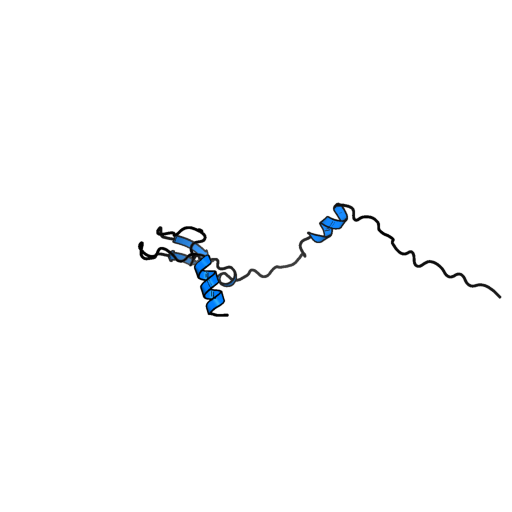1.00 89.44 91 ILE A O 1
ATOM 715 N N . TRP A 1 92 ? -13.850 -11.537 -6.350 1.00 95.50 92 TRP A N 1
ATOM 716 C CA . TRP A 1 92 ? -14.922 -12.531 -6.458 1.00 95.50 92 TRP A CA 1
ATOM 717 C C . TRP A 1 92 ? -16.264 -11.914 -6.874 1.00 95.50 92 TRP A C 1
ATOM 719 O O . TRP A 1 92 ? -16.976 -12.471 -7.704 1.00 95.50 92 TRP A O 1
ATOM 729 N N . ALA A 1 93 ? -16.614 -10.757 -6.314 1.00 96.62 93 ALA A N 1
ATOM 7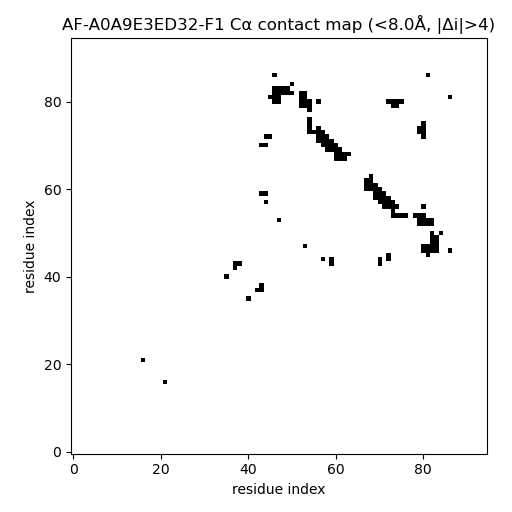30 C CA . ALA A 1 93 ? -17.887 -10.100 -6.589 1.00 96.62 93 ALA A CA 1
ATOM 731 C C . ALA A 1 93 ? -17.982 -9.514 -8.009 1.00 96.62 93 ALA A C 1
ATOM 733 O O . ALA A 1 93 ? -19.084 -9.184 -8.449 1.00 96.62 93 ALA A O 1
ATOM 734 N N . THR A 1 94 ? -16.853 -9.343 -8.704 1.00 93.88 94 THR A N 1
ATOM 735 C CA . THR A 1 94 ? -16.780 -8.683 -10.018 1.00 93.88 94 THR A CA 1
ATOM 736 C C . THR A 1 94 ? -16.353 -9.604 -11.167 1.00 93.88 94 THR A C 1
ATOM 738 O O . THR A 1 94 ? -16.395 -9.156 -12.314 1.00 93.88 94 THR A O 1
ATOM 741 N N . SER A 1 95 ? -15.977 -10.862 -10.888 1.00 81.81 95 SER A N 1
ATOM 742 C CA . SER A 1 95 ? -15.608 -11.879 -11.892 1.00 81.81 95 SER A CA 1
ATOM 743 C C . SER A 1 95 ? -16.796 -12.491 -12.627 1.00 81.81 95 SER A C 1
ATOM 745 O O . SER A 1 95 ? -17.825 -12.729 -11.954 1.00 81.81 95 SER A O 1
#

Secondary structure (DSSP, 8-state):
--------------PPPPHHHHHGGGPPPPS-PPPPPTTTTT-S--SB-SSSPB-S-EEEEEEETTEEEEEEE---TTT-BPBHHHHHHHHHHH-

Mean predicted aligned error: 13.97 Å